Protein AF-A0AAW5MSB4-F1 (afdb_monomer_lite)

Structure (mmCIF, N/CA/C/O backbone):
data_AF-A0AAW5MSB4-F1
#
_entry.id   AF-A0AAW5MSB4-F1
#
loop_
_atom_site.group_PDB
_atom_site.id
_atom_site.type_symbol
_atom_site.label_atom_id
_atom_site.label_alt_id
_atom_site.label_comp_id
_atom_site.label_asym_id
_atom_site.label_entity_id
_atom_site.label_seq_id
_atom_site.pdbx_PDB_ins_code
_atom_site.Cartn_x
_atom_site.Cartn_y
_atom_site.Cartn_z
_atom_site.occupancy
_atom_site.B_iso_or_equiv
_atom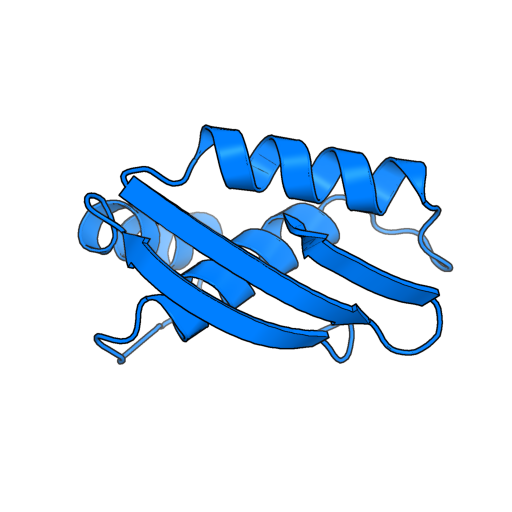_site.aut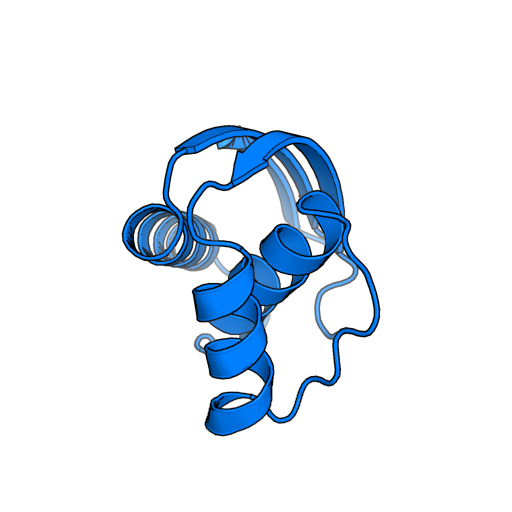h_seq_id
_atom_site.auth_comp_id
_atom_site.auth_asym_id
_atom_site.auth_atom_id
_atom_site.pdbx_PDB_model_num
ATOM 1 N N . SER A 1 1 ? 10.346 7.970 2.916 1.00 50.59 1 SER A N 1
ATOM 2 C CA . SER A 1 1 ? 9.476 7.305 1.927 1.00 50.59 1 SER A CA 1
ATOM 3 C C . SER A 1 1 ? 10.277 6.992 0.676 1.00 50.59 1 SER A C 1
ATOM 5 O O . SER A 1 1 ? 10.638 7.946 -0.001 1.00 50.59 1 SER A O 1
ATOM 7 N N . PRO A 1 2 ? 10.637 5.726 0.393 1.00 57.59 2 PRO A N 1
ATOM 8 C CA . PRO A 1 2 ? 11.732 5.455 -0.542 1.00 57.59 2 PRO A CA 1
ATOM 9 C C . PRO A 1 2 ? 11.361 5.384 -2.036 1.00 57.59 2 PRO A C 1
ATOM 11 O O . PRO A 1 2 ? 12.272 5.395 -2.847 1.00 57.59 2 PRO A O 1
ATOM 14 N N . TYR A 1 3 ? 10.086 5.419 -2.444 1.00 68.56 3 TYR A N 1
ATOM 15 C CA . TYR A 1 3 ? 9.725 5.285 -3.875 1.00 68.56 3 TYR A CA 1
ATOM 16 C C . TYR A 1 3 ? 8.998 6.490 -4.496 1.00 68.56 3 TYR A C 1
ATOM 18 O O . TYR A 1 3 ? 8.540 6.409 -5.632 1.00 68.56 3 TYR A O 1
ATOM 26 N N . GLY A 1 4 ? 8.851 7.607 -3.770 1.00 89.31 4 GLY A N 1
ATOM 27 C CA . GLY A 1 4 ? 8.120 8.771 -4.294 1.00 89.31 4 GLY A CA 1
ATOM 28 C C . GLY A 1 4 ? 6.677 8.435 -4.695 1.00 89.31 4 GLY A C 1
ATOM 29 O O . GLY A 1 4 ? 6.239 8.783 -5.786 1.00 89.31 4 GLY A O 1
ATOM 30 N N . ILE A 1 5 ? 5.963 7.702 -3.835 1.00 94.06 5 ILE A N 1
ATOM 31 C CA . ILE A 1 5 ? 4.609 7.213 -4.121 1.00 94.06 5 ILE A CA 1
ATOM 32 C C . ILE A 1 5 ? 3.596 8.299 -3.780 1.00 94.06 5 ILE A C 1
ATOM 34 O O . ILE A 1 5 ? 3.581 8.803 -2.656 1.00 94.06 5 ILE A O 1
ATOM 38 N N . THR A 1 6 ? 2.713 8.600 -4.725 1.00 94.81 6 THR A N 1
ATOM 39 C CA . THR A 1 6 ? 1.461 9.320 -4.462 1.00 94.81 6 THR A CA 1
ATOM 40 C C . THR A 1 6 ? 0.308 8.350 -4.652 1.00 94.81 6 THR A C 1
ATOM 42 O O . THR A 1 6 ? 0.300 7.620 -5.639 1.00 94.81 6 THR A O 1
ATOM 45 N N . LEU A 1 7 ? -0.643 8.322 -3.718 1.00 95.62 7 LEU A N 1
ATOM 46 C CA . LEU A 1 7 ? -1.743 7.360 -3.709 1.00 95.62 7 LEU A CA 1
ATOM 47 C C . LEU A 1 7 ? -3.071 8.074 -3.453 1.00 95.62 7 LEU A C 1
ATOM 49 O O . LEU A 1 7 ? -3.195 8.846 -2.503 1.00 95.62 7 LEU A O 1
ATOM 53 N N . ALA A 1 8 ? -4.057 7.783 -4.294 1.00 96.62 8 ALA A N 1
ATOM 54 C CA . ALA A 1 8 ? -5.457 8.102 -4.071 1.00 96.62 8 ALA A CA 1
ATOM 55 C C . ALA A 1 8 ? -6.198 6.813 -3.706 1.00 96.62 8 ALA A C 1
ATOM 57 O O . ALA A 1 8 ? -5.962 5.770 -4.313 1.00 96.62 8 ALA A O 1
ATOM 58 N N . HIS A 1 9 ? -7.085 6.895 -2.720 1.00 96.31 9 HIS A N 1
ATOM 59 C CA . HIS A 1 9 ? -7.858 5.770 -2.204 1.00 96.31 9 HIS A CA 1
ATOM 60 C C . HIS A 1 9 ? -9.309 6.204 -2.009 1.00 96.31 9 HIS A C 1
ATOM 62 O O . HIS A 1 9 ? -9.571 7.294 -1.496 1.00 96.31 9 HIS A O 1
ATOM 68 N N . ASN A 1 10 ? -10.236 5.341 -2.414 1.00 96.56 10 ASN A N 1
ATOM 69 C CA . ASN A 1 10 ? -11.655 5.455 -2.122 1.00 96.56 10 ASN A CA 1
ATOM 70 C C . ASN A 1 10 ? -12.144 4.151 -1.493 1.00 96.56 10 ASN A C 1
ATOM 72 O O . ASN A 1 10 ? -11.958 3.082 -2.072 1.00 96.56 10 ASN A O 1
ATOM 76 N N . GLY A 1 11 ? -12.777 4.248 -0.329 1.00 95.00 11 GLY A N 1
ATOM 77 C CA . GLY A 1 11 ? -13.220 3.096 0.441 1.00 95.00 11 GLY A CA 1
ATOM 78 C C . GLY A 1 11 ? -12.849 3.197 1.913 1.00 95.00 11 GLY A C 1
ATOM 79 O O . GLY A 1 11 ? -12.543 4.278 2.415 1.00 95.00 11 GLY A O 1
ATOM 80 N N . ASN A 1 12 ? -12.915 2.062 2.606 1.00 94.81 12 ASN A N 1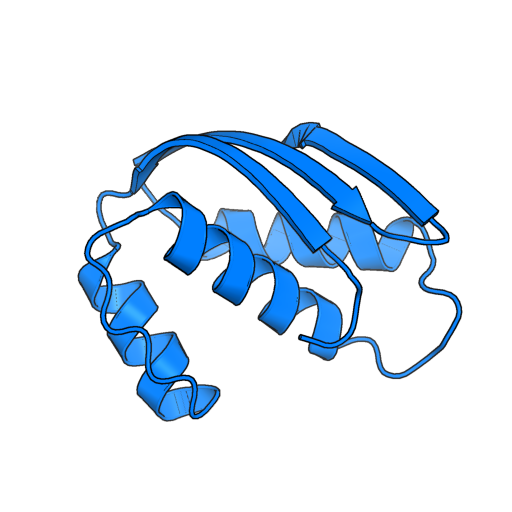
ATOM 81 C CA . ASN A 1 12 ? -12.621 1.953 4.028 1.00 94.81 12 ASN A CA 1
ATOM 82 C C . ASN A 1 12 ? -11.946 0.616 4.359 1.00 94.81 12 ASN A C 1
ATOM 84 O O . ASN A 1 12 ? -12.382 -0.448 3.904 1.00 94.81 12 ASN A O 1
ATOM 88 N N . LEU A 1 13 ? -10.955 0.665 5.246 1.00 95.69 13 LEU A N 1
ATOM 89 C CA . LEU A 1 13 ? -10.270 -0.498 5.797 1.00 95.69 13 LEU A CA 1
ATOM 90 C C . LEU A 1 13 ? -10.886 -0.903 7.140 1.00 95.69 13 LEU A C 1
ATOM 92 O O . LEU A 1 13 ? -10.878 -0.158 8.118 1.00 95.69 13 LEU A O 1
ATOM 96 N N . THR A 1 14 ? -11.400 -2.125 7.229 1.00 97.00 14 THR A N 1
ATOM 97 C CA . THR A 1 14 ? -12.043 -2.638 8.450 1.00 97.00 14 THR A CA 1
ATOM 98 C C . THR A 1 14 ? -11.041 -3.118 9.500 1.00 97.00 14 THR A C 1
ATOM 100 O O . THR A 1 14 ? -11.399 -3.263 10.665 1.00 97.00 14 THR A O 1
ATOM 103 N N . ASN A 1 15 ? -9.774 -3.324 9.124 1.00 96.56 15 ASN A N 1
ATOM 104 C CA . ASN A 1 15 ? -8.690 -3.735 10.021 1.00 96.56 15 ASN A CA 1
ATOM 105 C C . ASN A 1 15 ? -7.592 -2.666 10.202 1.00 96.56 15 ASN A C 1
ATOM 107 O O . ASN A 1 15 ? -6.465 -2.985 10.576 1.00 96.56 15 ASN A O 1
ATOM 111 N N . ALA A 1 16 ? -7.907 -1.382 9.999 1.00 93.56 16 ALA A N 1
ATOM 112 C CA . ALA A 1 16 ? -6.950 -0.271 10.086 1.00 93.56 16 ALA A CA 1
ATOM 113 C C . ALA A 1 16 ? -6.150 -0.216 11.409 1.00 93.56 16 ALA A C 1
ATOM 115 O O . ALA A 1 16 ? -4.975 0.152 11.428 1.00 93.56 16 ALA A O 1
ATOM 116 N N . HIS A 1 17 ? -6.765 -0.580 12.543 1.00 92.31 17 HIS A N 1
ATOM 117 C CA . HIS A 1 17 ? -6.074 -0.611 13.839 1.00 92.31 17 HIS A CA 1
ATOM 118 C C . HIS A 1 17 ? -4.994 -1.706 13.910 1.00 92.31 17 HIS A C 1
ATOM 120 O O . HIS A 1 17 ? -3.883 -1.435 14.363 1.00 92.31 17 HIS A O 1
ATOM 126 N N . GLU A 1 18 ? -5.293 -2.902 13.396 1.00 94.38 18 GLU A N 1
ATOM 127 C CA . GLU A 1 18 ? -4.340 -4.014 13.280 1.00 94.38 18 GLU A CA 1
ATOM 128 C C . GLU A 1 18 ? -3.156 -3.620 12.386 1.00 94.38 18 GLU A C 1
ATOM 130 O O . GLU A 1 18 ? -1.999 -3.780 12.771 1.00 94.38 18 GLU A O 1
ATOM 135 N N . LEU A 1 19 ? -3.443 -3.015 11.228 1.00 94.12 19 LEU A N 1
ATOM 136 C CA . LEU A 1 19 ? -2.427 -2.575 10.270 1.00 94.12 19 LEU A CA 1
ATOM 137 C C . LEU A 1 19 ? -1.496 -1.500 10.849 1.00 94.12 19 LEU A C 1
ATOM 139 O O . LEU A 1 19 ? -0.284 -1.570 10.650 1.00 94.12 19 LEU A O 1
ATOM 143 N N . ARG A 1 20 ? -2.029 -0.532 11.610 1.00 91.31 20 ARG A N 1
ATOM 144 C CA . ARG A 1 20 ? -1.206 0.469 12.315 1.00 91.31 20 ARG A CA 1
ATOM 145 C C . ARG A 1 20 ? -0.267 -0.175 13.323 1.00 91.31 20 ARG A C 1
ATOM 147 O O . ARG A 1 20 ? 0.913 0.168 13.352 1.00 91.31 20 ARG A O 1
ATOM 154 N N . LYS A 1 21 ? -0.775 -1.114 14.126 1.00 91.12 21 LYS A N 1
ATOM 155 C CA . LYS A 1 21 ? 0.041 -1.835 15.106 1.00 91.12 21 LYS A CA 1
ATOM 156 C C . LYS A 1 21 ? 1.166 -2.607 14.413 1.00 91.12 21 LYS A C 1
ATOM 158 O O . LYS A 1 21 ? 2.320 -2.465 14.803 1.00 91.12 21 LYS A O 1
ATOM 163 N N . LYS A 1 22 ? 0.851 -3.312 13.323 1.00 90.31 22 LYS A N 1
ATOM 164 C CA . LYS A 1 22 ? 1.835 -4.024 12.500 1.00 90.31 22 LYS A CA 1
ATOM 165 C C . LYS A 1 22 ? 2.927 -3.097 11.955 1.00 90.31 22 LYS A C 1
ATOM 167 O O . LYS A 1 22 ? 4.112 -3.392 12.082 1.00 90.31 22 LYS A O 1
ATOM 172 N N . LEU A 1 23 ? 2.546 -1.956 11.377 1.00 89.50 23 LEU A N 1
ATOM 173 C CA . LEU A 1 23 ? 3.495 -0.969 10.845 1.00 89.50 23 LEU A CA 1
ATOM 174 C C . LEU A 1 23 ? 4.399 -0.375 11.932 1.00 89.50 23 LEU A C 1
ATOM 176 O O . LEU A 1 23 ? 5.582 -0.129 11.686 1.00 89.50 23 LEU A O 1
ATOM 180 N N . PHE A 1 24 ? 3.865 -0.181 13.134 1.00 87.44 24 PHE A N 1
ATOM 181 C CA . PHE A 1 24 ? 4.647 0.273 14.274 1.00 87.44 24 PHE A CA 1
ATOM 182 C C . PHE A 1 24 ? 5.635 -0.803 14.756 1.00 87.44 24 PHE A C 1
ATOM 184 O O . PHE A 1 24 ? 6.829 -0.530 14.856 1.00 87.44 24 PHE A O 1
ATOM 191 N N . GLU A 1 25 ? 5.166 -2.026 14.999 1.00 88.00 25 GLU A N 1
ATOM 192 C CA . GLU A 1 25 ? 5.968 -3.099 15.602 1.00 88.00 25 GLU A CA 1
ATOM 193 C C . GLU A 1 25 ? 7.013 -3.675 14.636 1.00 88.00 25 GLU A C 1
ATOM 195 O O . GLU A 1 25 ? 8.182 -3.820 14.995 1.00 88.00 25 GLU A O 1
ATOM 200 N N . GLU A 1 26 ? 6.623 -3.968 13.395 1.00 84.94 26 GLU A N 1
ATOM 201 C CA . GLU A 1 26 ? 7.493 -4.652 12.431 1.00 84.94 26 GLU A CA 1
ATOM 202 C C . GLU A 1 26 ? 8.338 -3.683 11.606 1.00 84.94 26 GLU A C 1
ATOM 204 O O . GLU A 1 26 ? 9.457 -4.005 11.201 1.00 84.94 26 GLU A O 1
ATOM 209 N N . LYS A 1 27 ? 7.800 -2.493 11.319 1.00 81.56 27 LYS A N 1
ATOM 210 C CA . LYS A 1 27 ? 8.407 -1.539 10.377 1.00 81.56 27 LYS A CA 1
ATOM 211 C C . LYS A 1 27 ? 8.856 -0.241 11.042 1.00 81.56 27 LYS A C 1
ATOM 213 O O . LYS A 1 27 ? 9.433 0.605 10.361 1.00 81.56 27 LYS A O 1
ATOM 218 N N . ARG A 1 28 ? 8.635 -0.086 12.357 1.00 82.56 28 ARG A N 1
ATOM 219 C CA . ARG A 1 28 ? 8.990 1.107 13.151 1.00 82.56 28 ARG A CA 1
ATOM 220 C C . ARG A 1 28 ? 8.433 2.407 12.560 1.00 82.56 28 ARG A C 1
ATOM 222 O O . ARG A 1 28 ? 9.033 3.470 12.706 1.00 82.56 28 ARG A O 1
ATOM 229 N N . ARG A 1 29 ? 7.286 2.330 11.875 1.00 81.69 29 ARG A N 1
ATOM 230 C CA . ARG A 1 29 ? 6.596 3.488 11.298 1.00 81.69 29 ARG A CA 1
ATOM 231 C C . ARG A 1 29 ? 5.498 3.943 12.256 1.00 81.69 29 ARG A C 1
ATOM 233 O O . ARG A 1 29 ? 4.478 3.276 12.397 1.00 81.69 29 ARG A O 1
ATOM 240 N N . HIS A 1 30 ? 5.709 5.083 12.911 1.00 78.25 30 HIS A N 1
ATOM 241 C CA . HIS A 1 30 ? 4.665 5.745 13.692 1.00 78.25 30 HIS A CA 1
ATOM 242 C C . HIS A 1 30 ? 3.697 6.467 12.757 1.00 78.25 30 HIS A C 1
ATOM 244 O O . HIS A 1 30 ? 4.056 7.467 12.140 1.00 78.25 30 HIS A O 1
ATOM 250 N N . ILE A 1 31 ? 2.470 5.961 12.675 1.00 81.75 31 ILE A N 1
ATOM 251 C CA . ILE A 1 31 ? 1.386 6.565 11.902 1.00 81.75 31 ILE A CA 1
ATOM 252 C C . ILE A 1 31 ? 0.375 7.129 12.892 1.00 81.75 31 ILE A C 1
ATOM 254 O O . ILE A 1 31 ? -0.356 6.381 13.538 1.00 81.75 31 ILE A O 1
ATOM 258 N N . ASN A 1 32 ? 0.347 8.455 13.010 1.00 73.50 32 ASN A N 1
ATOM 259 C CA . ASN A 1 32 ? -0.489 9.173 13.978 1.00 73.50 32 ASN A CA 1
ATOM 260 C C . ASN A 1 32 ? -1.831 9.634 13.384 1.00 73.50 32 ASN A C 1
ATOM 262 O O . ASN A 1 32 ? -2.519 10.462 13.975 1.00 73.50 32 ASN A O 1
ATOM 266 N N . THR A 1 33 ? -2.204 9.110 12.215 1.00 78.06 33 THR A N 1
ATOM 267 C CA . THR A 1 33 ? -3.453 9.448 11.531 1.00 78.06 33 THR A CA 1
ATOM 268 C C . THR A 1 33 ? -4.534 8.384 11.713 1.00 78.06 33 THR A C 1
ATOM 270 O O . THR A 1 33 ? -4.271 7.187 11.903 1.00 78.06 33 THR A O 1
ATOM 273 N N . THR A 1 34 ? -5.783 8.817 11.567 1.00 79.44 34 THR A N 1
ATOM 274 C CA . THR A 1 34 ? -6.941 7.937 11.391 1.00 79.44 34 THR A CA 1
ATOM 275 C C . THR A 1 34 ? -7.226 7.611 9.923 1.00 79.44 34 THR A C 1
ATOM 277 O O . THR A 1 34 ? -8.087 6.779 9.669 1.00 79.44 34 THR A O 1
ATOM 280 N N . SER A 1 35 ? -6.496 8.212 8.974 1.00 87.25 35 SER A N 1
ATOM 281 C CA . SER A 1 35 ? -6.697 8.034 7.531 1.00 87.25 35 SER A CA 1
ATOM 282 C C . SER A 1 35 ? -6.298 6.643 7.035 1.00 87.25 35 SER A C 1
ATOM 284 O O . SER A 1 35 ? -5.138 6.236 7.143 1.00 87.25 35 SER A O 1
ATOM 286 N N . ASP A 1 36 ? -7.246 5.955 6.401 1.00 90.44 36 ASP A N 1
ATOM 287 C CA . ASP A 1 36 ? -7.010 4.682 5.716 1.00 90.44 36 ASP A CA 1
ATOM 288 C C . ASP A 1 36 ? -6.040 4.823 4.540 1.00 90.44 36 ASP A C 1
ATOM 290 O O . ASP A 1 36 ? -5.215 3.940 4.311 1.00 90.44 36 ASP A O 1
ATOM 294 N N . SER A 1 37 ? -6.070 5.958 3.838 1.00 92.69 37 SER A N 1
ATOM 295 C CA . SER A 1 37 ? -5.193 6.215 2.693 1.00 92.69 37 SER A CA 1
ATOM 296 C C . SER A 1 37 ? -3.716 6.241 3.097 1.00 92.69 37 SER A C 1
ATOM 298 O O . SER A 1 37 ? -2.865 5.721 2.378 1.00 92.69 37 SER A O 1
ATOM 300 N N . GLU A 1 38 ? -3.390 6.808 4.264 1.00 91.75 38 GLU A N 1
ATOM 301 C CA . GLU A 1 38 ? -2.007 6.841 4.756 1.00 91.75 38 GLU A CA 1
ATOM 302 C C . GLU A 1 38 ? -1.540 5.460 5.225 1.00 91.75 38 GLU A C 1
ATOM 304 O O . GLU A 1 38 ? -0.398 5.071 4.966 1.00 91.75 38 GLU A O 1
ATOM 309 N N . ILE A 1 39 ? -2.415 4.701 5.892 1.00 93.06 39 ILE A N 1
ATOM 310 C CA . ILE A 1 39 ? -2.118 3.320 6.292 1.00 93.06 39 ILE A CA 1
ATOM 311 C C . ILE A 1 39 ? -1.833 2.488 5.053 1.00 93.06 39 ILE A C 1
ATOM 313 O O . ILE A 1 39 ? -0.811 1.807 4.995 1.00 93.06 39 ILE A O 1
ATOM 317 N N . LEU A 1 40 ? -2.700 2.583 4.047 1.00 94.56 40 LEU A N 1
ATOM 318 C CA . LEU A 1 40 ? -2.570 1.822 2.820 1.00 94.56 40 LEU A CA 1
ATOM 319 C C . LEU A 1 40 ? -1.296 2.176 2.053 1.00 94.56 40 LEU A C 1
ATOM 321 O O . LEU A 1 40 ? -0.563 1.276 1.646 1.00 94.56 40 LEU A O 1
ATOM 325 N N . LEU A 1 41 ? -0.980 3.470 1.935 1.00 94.69 41 LEU A N 1
ATOM 326 C CA . LEU A 1 41 ? 0.281 3.935 1.356 1.00 94.69 41 LEU A CA 1
ATOM 327 C C . LEU A 1 41 ? 1.480 3.318 2.079 1.00 94.69 41 LEU A C 1
ATOM 329 O O . LEU A 1 41 ? 2.435 2.886 1.436 1.00 94.69 41 LEU A O 1
ATOM 333 N N . ASN A 1 42 ? 1.445 3.260 3.410 1.00 93.50 42 ASN A N 1
ATOM 334 C CA . ASN A 1 42 ? 2.551 2.722 4.191 1.00 93.50 42 ASN A CA 1
ATOM 335 C C . ASN A 1 42 ? 2.669 1.198 4.116 1.00 93.50 42 ASN A C 1
ATOM 337 O O . ASN A 1 42 ? 3.797 0.709 4.065 1.00 93.50 42 ASN A O 1
ATOM 341 N N . ILE A 1 43 ? 1.554 0.460 4.081 1.00 94.50 43 ILE A N 1
ATOM 342 C CA . ILE A 1 43 ? 1.575 -0.987 3.826 1.00 94.50 43 ILE A CA 1
ATOM 343 C C . ILE A 1 43 ? 2.167 -1.245 2.442 1.00 94.50 43 ILE A C 1
ATOM 345 O O . ILE A 1 43 ? 3.157 -1.963 2.340 1.00 94.50 43 ILE A O 1
ATOM 349 N N . PHE A 1 44 ? 1.647 -0.593 1.399 1.00 95.62 44 PHE A N 1
ATOM 350 C CA . PHE A 1 44 ? 2.135 -0.790 0.036 1.00 95.62 44 PHE A CA 1
ATOM 351 C C . PHE A 1 44 ? 3.622 -0.438 -0.106 1.00 95.62 44 PHE A C 1
ATOM 353 O O . PHE A 1 44 ? 4.403 -1.224 -0.640 1.00 95.62 44 PHE A O 1
ATOM 360 N N . ALA A 1 45 ? 4.053 0.696 0.456 1.00 93.94 45 ALA A N 1
ATOM 361 C CA . ALA A 1 45 ? 5.464 1.074 0.482 1.00 93.94 45 ALA A CA 1
ATOM 362 C C . ALA A 1 45 ? 6.333 0.057 1.243 1.00 93.94 45 ALA A C 1
ATOM 364 O O . ALA A 1 45 ? 7.453 -0.217 0.828 1.00 93.94 45 ALA A O 1
ATOM 365 N N . SER A 1 46 ? 5.830 -0.502 2.346 1.00 92.56 46 SER A N 1
ATOM 366 C CA . SER A 1 46 ? 6.528 -1.536 3.118 1.00 92.56 46 SER A CA 1
ATOM 367 C C . SER A 1 46 ? 6.666 -2.851 2.346 1.00 92.56 46 SER A C 1
ATOM 369 O O . SER A 1 46 ? 7.666 -3.547 2.513 1.00 92.56 46 SER A O 1
ATOM 371 N N . GLU A 1 47 ? 5.679 -3.214 1.528 1.00 94.69 47 GLU A N 1
ATOM 372 C CA . GLU A 1 47 ? 5.769 -4.407 0.683 1.00 94.69 47 GLU A CA 1
ATOM 373 C C . GLU A 1 47 ? 6.745 -4.206 -0.482 1.00 94.69 47 GLU A C 1
ATOM 375 O O . GLU A 1 47 ? 7.480 -5.132 -0.823 1.00 94.69 47 GLU A O 1
ATOM 380 N N . LEU A 1 48 ? 6.829 -2.989 -1.033 1.00 94.19 48 LEU A N 1
ATOM 381 C CA . LEU A 1 48 ? 7.855 -2.630 -2.017 1.00 94.19 48 LEU A CA 1
ATOM 382 C C . LEU A 1 48 ? 9.276 -2.675 -1.428 1.00 94.19 48 LEU A C 1
ATOM 384 O O . LEU A 1 48 ? 10.180 -3.164 -2.098 1.00 94.19 48 LEU A O 1
ATOM 388 N N . ASP A 1 49 ? 9.466 -2.267 -0.165 1.00 91.50 49 ASP A N 1
ATOM 389 C CA . ASP A 1 49 ? 10.772 -2.282 0.530 1.00 91.50 49 ASP A CA 1
ATOM 390 C C . ASP A 1 49 ? 11.411 -3.691 0.616 1.00 91.50 49 ASP A C 1
ATOM 392 O O . ASP A 1 49 ? 12.609 -3.826 0.894 1.00 91.50 49 ASP A O 1
ATOM 396 N N . ASN A 1 50 ? 10.640 -4.759 0.380 1.00 92.38 50 ASN A N 1
ATOM 397 C CA . ASN A 1 50 ? 11.164 -6.124 0.315 1.00 92.38 50 ASN A CA 1
ATOM 398 C C . ASN A 1 50 ? 12.020 -6.370 -0.949 1.00 92.38 50 ASN A C 1
ATOM 400 O O . ASN A 1 50 ? 12.834 -7.296 -0.963 1.00 92.38 50 ASN A O 1
ATOM 404 N N . PHE A 1 51 ? 11.898 -5.529 -1.981 1.00 93.44 51 PHE A N 1
ATOM 405 C CA . PHE A 1 51 ? 12.658 -5.608 -3.229 1.00 93.44 51 PHE A CA 1
ATOM 406 C C . PHE A 1 51 ? 13.785 -4.567 -3.230 1.00 93.44 51 PHE A C 1
ATOM 408 O O . PHE A 1 51 ? 13.607 -3.405 -3.584 1.00 93.44 51 PHE A O 1
ATOM 415 N N . ARG A 1 52 ? 14.982 -4.992 -2.807 1.00 85.44 52 ARG A N 1
ATOM 416 C CA . ARG A 1 52 ? 16.133 -4.099 -2.557 1.00 85.44 52 ARG A CA 1
ATOM 417 C C . ARG A 1 52 ? 16.937 -3.687 -3.796 1.00 85.44 52 ARG A C 1
ATOM 419 O O . ARG A 1 52 ? 18.009 -3.105 -3.647 1.00 85.44 52 ARG A O 1
ATOM 426 N N . HIS A 1 53 ? 16.471 -4.022 -4.994 1.00 84.00 53 HIS A N 1
ATOM 427 C CA . HIS A 1 53 ? 17.143 -3.670 -6.241 1.00 84.00 53 HIS A CA 1
ATOM 428 C C . HIS A 1 53 ? 16.432 -2.501 -6.928 1.00 84.00 53 HIS A C 1
ATOM 430 O O . HIS A 1 53 ? 15.262 -2.226 -6.668 1.00 84.00 53 HIS A O 1
ATOM 436 N N . TYR A 1 54 ? 17.174 -1.795 -7.777 1.00 82.94 54 TYR A N 1
ATOM 437 C CA . TYR A 1 54 ? 16.663 -0.697 -8.586 1.00 82.94 54 TYR A CA 1
ATOM 438 C C . TYR A 1 54 ? 17.145 -0.866 -10.037 1.00 82.94 54 TYR A C 1
ATOM 440 O O . TYR A 1 54 ? 18.325 -1.185 -10.224 1.00 82.94 54 TYR A O 1
ATOM 448 N N . PRO A 1 55 ? 16.299 -0.601 -11.051 1.00 88.38 55 PRO A N 1
ATOM 449 C CA . PRO A 1 55 ? 14.882 -0.225 -10.939 1.00 88.38 55 PRO A CA 1
ATOM 450 C C . PRO A 1 55 ? 14.009 -1.383 -10.427 1.00 88.38 55 PRO A C 1
ATOM 452 O O . PRO A 1 55 ? 14.439 -2.532 -10.470 1.00 88.38 55 PRO A O 1
ATOM 455 N N . LEU A 1 56 ? 12.808 -1.076 -9.922 1.00 91.38 56 LEU A N 1
ATOM 456 C CA . LEU A 1 56 ? 11.814 -2.116 -9.653 1.00 91.38 56 LEU A CA 1
ATOM 457 C C . LEU A 1 56 ? 11.276 -2.634 -10.984 1.00 91.38 56 LEU A C 1
ATOM 459 O O . LEU A 1 56 ? 10.955 -1.860 -11.888 1.00 91.38 56 LEU A O 1
ATOM 463 N N . GLU A 1 57 ? 11.110 -3.942 -11.077 1.00 94.50 57 GLU A N 1
ATOM 464 C CA . GLU A 1 57 ? 10.412 -4.567 -12.190 1.00 94.50 57 GLU A CA 1
ATOM 465 C C . GLU A 1 57 ? 8.899 -4.558 -11.939 1.00 94.50 57 GLU A C 1
ATOM 467 O O . GLU A 1 57 ? 8.429 -4.523 -10.794 1.00 94.50 57 GLU A O 1
ATOM 472 N N . ALA A 1 58 ? 8.111 -4.628 -13.015 1.00 95.38 58 ALA A N 1
ATOM 473 C CA . ALA A 1 58 ? 6.653 -4.681 -12.920 1.00 95.38 58 ALA A CA 1
ATOM 474 C C . ALA A 1 58 ? 6.183 -5.832 -12.011 1.00 95.38 58 ALA A 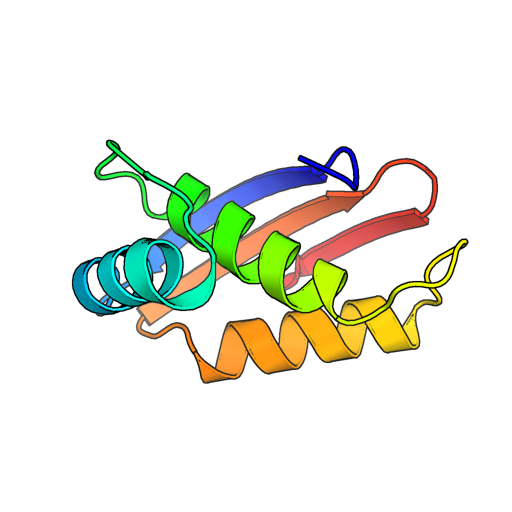C 1
ATOM 476 O O . ALA A 1 58 ? 5.302 -5.638 -11.173 1.00 95.38 58 ALA A O 1
ATOM 477 N N . ASP A 1 59 ? 6.838 -6.992 -12.096 1.00 97.06 59 ASP A N 1
ATOM 478 C CA . ASP A 1 59 ? 6.538 -8.164 -11.271 1.00 97.06 59 ASP A CA 1
ATOM 479 C C . ASP A 1 59 ? 6.750 -7.905 -9.774 1.00 97.06 59 ASP A C 1
ATOM 481 O O . ASP A 1 59 ? 5.989 -8.408 -8.946 1.00 97.06 59 ASP A O 1
ATOM 485 N N . ASN A 1 60 ? 7.725 -7.070 -9.396 1.00 96.19 60 ASN A N 1
ATOM 486 C CA . ASN A 1 60 ? 7.916 -6.682 -7.996 1.00 96.19 60 ASN A CA 1
ATOM 487 C C . ASN A 1 60 ? 6.752 -5.817 -7.502 1.00 96.19 60 ASN A C 1
ATOM 489 O O . ASN A 1 60 ? 6.253 -6.012 -6.393 1.00 96.19 60 ASN A O 1
ATOM 493 N N . ILE A 1 61 ? 6.292 -4.885 -8.340 1.00 96.62 61 ILE A N 1
ATOM 494 C CA . ILE A 1 61 ? 5.172 -3.998 -8.018 1.00 96.62 61 ILE A CA 1
ATOM 495 C C . ILE A 1 61 ? 3.883 -4.813 -7.872 1.00 96.62 61 ILE A C 1
ATOM 497 O O . ILE A 1 61 ? 3.175 -4.669 -6.874 1.00 96.62 61 ILE A O 1
ATOM 501 N N . PHE A 1 62 ? 3.604 -5.726 -8.806 1.00 97.94 62 PHE A N 1
ATOM 502 C CA . PHE A 1 62 ? 2.441 -6.611 -8.717 1.00 97.94 62 PHE A CA 1
ATOM 503 C C . PHE A 1 62 ? 2.516 -7.556 -7.515 1.00 97.94 62 PHE A C 1
ATOM 505 O O . PHE A 1 62 ? 1.508 -7.769 -6.839 1.00 97.94 62 PHE A O 1
ATOM 512 N N . ALA A 1 63 ? 3.701 -8.074 -7.184 1.00 98.25 63 ALA A N 1
ATOM 513 C CA . ALA A 1 63 ? 3.891 -8.880 -5.984 1.00 98.25 63 ALA A CA 1
ATOM 514 C C . ALA A 1 63 ? 3.623 -8.077 -4.697 1.00 98.25 63 ALA A C 1
ATOM 516 O O . ALA A 1 63 ? 2.970 -8.594 -3.784 1.00 98.25 63 ALA A O 1
ATOM 517 N N . ALA A 1 64 ? 4.061 -6.815 -4.633 1.00 97.25 64 ALA A N 1
ATOM 518 C CA . ALA A 1 64 ? 3.792 -5.921 -3.508 1.00 97.25 64 ALA A CA 1
ATOM 519 C C . ALA A 1 64 ? 2.300 -5.564 -3.380 1.00 97.25 64 ALA A C 1
ATOM 521 O O . ALA A 1 64 ? 1.764 -5.560 -2.269 1.00 97.25 64 ALA A O 1
ATOM 522 N N . ILE A 1 65 ? 1.602 -5.333 -4.499 1.00 97.94 65 ILE A N 1
ATOM 523 C CA . ILE A 1 65 ? 0.138 -5.161 -4.524 1.00 97.94 65 ILE A CA 1
ATOM 524 C C . ILE A 1 65 ? -0.546 -6.424 -3.991 1.00 97.94 65 ILE A C 1
ATOM 526 O O . ILE A 1 65 ? -1.378 -6.351 -3.090 1.00 97.94 65 ILE A O 1
ATOM 530 N N . ALA A 1 66 ? -0.159 -7.603 -4.482 1.00 98.44 66 ALA A N 1
ATOM 531 C CA . ALA A 1 66 ? -0.743 -8.863 -4.035 1.00 98.44 66 ALA A CA 1
ATOM 532 C C . ALA A 1 66 ? -0.513 -9.108 -2.533 1.00 98.44 66 ALA A C 1
ATOM 534 O O . ALA A 1 66 ? -1.406 -9.600 -1.844 1.00 98.44 66 ALA A O 1
ATOM 535 N N . ALA A 1 67 ? 0.663 -8.759 -2.005 1.00 98.19 67 ALA A N 1
ATOM 536 C CA . ALA A 1 67 ? 0.948 -8.822 -0.573 1.00 98.19 67 ALA A CA 1
ATOM 537 C C . ALA A 1 67 ? 0.106 -7.826 0.232 1.00 98.19 67 ALA A C 1
ATOM 539 O O . ALA A 1 67 ? -0.485 -8.209 1.241 1.00 98.19 67 ALA A O 1
ATOM 540 N N . THR A 1 68 ? -0.030 -6.595 -0.260 1.00 97.25 68 THR A N 1
ATOM 541 C CA . THR A 1 68 ? -0.894 -5.564 0.327 1.00 97.25 68 THR A CA 1
ATOM 542 C C . THR A 1 68 ? -2.340 -6.057 0.423 1.00 97.25 68 THR A C 1
ATOM 544 O O . THR A 1 68 ? -2.912 -6.059 1.512 1.00 97.25 68 THR A O 1
ATOM 547 N N . ASN A 1 69 ? -2.888 -6.596 -0.670 1.00 97.88 69 ASN A N 1
ATOM 548 C CA . ASN A 1 69 ? -4.263 -7.100 -0.749 1.00 97.88 69 ASN A CA 1
ATOM 549 C C . ASN A 1 69 ? -4.527 -8.302 0.171 1.00 97.88 69 ASN A C 1
ATOM 551 O O . ASN A 1 69 ? -5.661 -8.510 0.594 1.00 97.88 69 ASN A O 1
ATOM 555 N N . ARG A 1 70 ? -3.497 -9.088 0.517 1.00 97.81 70 ARG A N 1
ATOM 556 C CA . ARG A 1 70 ? -3.610 -10.167 1.516 1.00 97.81 70 ARG A CA 1
ATOM 557 C C . ARG A 1 70 ? -3.687 -9.649 2.954 1.00 97.81 70 ARG A C 1
ATOM 559 O O . ARG A 1 70 ? -4.213 -10.350 3.816 1.00 97.81 70 ARG A O 1
ATOM 566 N N . LEU A 1 71 ? -3.129 -8.470 3.230 1.00 96.38 71 LEU A N 1
ATOM 567 C CA . LEU A 1 71 ? -3.070 -7.889 4.575 1.00 96.38 71 LEU A CA 1
ATOM 568 C C . LEU A 1 71 ? -4.291 -7.024 4.891 1.00 96.38 71 LEU A C 1
ATOM 570 O O . LEU A 1 71 ? -4.784 -7.033 6.021 1.00 96.38 71 LEU A O 1
ATOM 574 N N . ILE A 1 72 ? -4.765 -6.257 3.915 1.00 96.56 72 ILE A N 1
ATOM 575 C CA . ILE A 1 72 ? -5.857 -5.306 4.117 1.00 96.56 72 ILE A CA 1
ATOM 576 C C . ILE A 1 72 ? -7.223 -5.980 3.984 1.00 96.56 72 ILE A C 1
ATOM 578 O O . ILE A 1 72 ? -7.402 -6.936 3.232 1.00 96.56 72 ILE A O 1
ATOM 582 N N . ARG A 1 73 ? -8.207 -5.476 4.729 1.00 97.88 73 ARG A N 1
ATOM 583 C CA . ARG A 1 73 ? -9.595 -5.948 4.690 1.00 97.88 73 ARG A CA 1
ATOM 584 C C . ARG A 1 73 ? -10.534 -4.760 4.575 1.00 97.88 73 ARG A C 1
ATOM 586 O O . ARG A 1 73 ? -10.301 -3.735 5.207 1.00 97.88 73 ARG A O 1
ATOM 593 N N . GLY A 1 74 ? -11.610 -4.919 3.813 1.00 95.81 74 GLY A N 1
ATOM 594 C CA . GLY A 1 74 ? -12.612 -3.879 3.597 1.00 95.81 74 GLY A CA 1
ATOM 595 C C . GLY A 1 74 ? -12.994 -3.758 2.129 1.00 95.81 74 GLY A C 1
ATOM 596 O O . GLY A 1 74 ? -1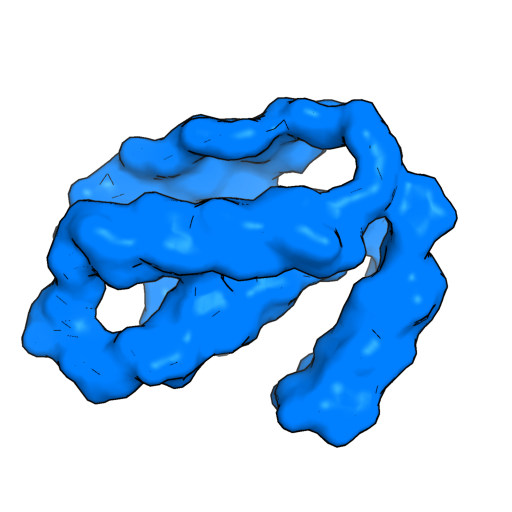2.775 -4.684 1.350 1.00 95.81 74 GLY A O 1
ATOM 597 N N . ALA A 1 75 ? -13.563 -2.612 1.773 1.00 96.56 75 ALA A N 1
ATOM 598 C CA . ALA A 1 75 ? -13.871 -2.248 0.397 1.00 96.56 75 ALA A CA 1
ATOM 599 C C . ALA A 1 75 ? -13.013 -1.040 0.037 1.00 96.56 75 ALA A C 1
ATOM 601 O O . ALA A 1 75 ? -13.097 -0.023 0.720 1.00 96.56 75 ALA A O 1
ATOM 602 N N . TYR A 1 76 ? -12.181 -1.164 -0.990 1.00 96.25 76 TYR A N 1
ATOM 603 C CA . TYR A 1 76 ? -11.233 -0.134 -1.396 1.00 96.25 76 TYR A CA 1
ATOM 604 C C . TYR A 1 76 ? -11.031 -0.157 -2.911 1.00 96.25 76 TYR A C 1
ATOM 606 O O . TYR A 1 76 ? -11.225 -1.182 -3.561 1.00 96.25 76 TYR A O 1
ATOM 614 N N . ALA A 1 77 ? -10.636 0.990 -3.449 1.00 97.12 77 ALA A N 1
ATOM 615 C CA . ALA A 1 77 ? -10.115 1.160 -4.794 1.00 97.12 77 ALA A CA 1
ATOM 616 C C . ALA A 1 77 ? -9.017 2.220 -4.746 1.00 97.12 77 ALA A C 1
ATOM 618 O O . ALA A 1 77 ? -9.216 3.299 -4.173 1.00 97.12 77 ALA A O 1
ATOM 619 N N . CYS A 1 78 ? -7.862 1.914 -5.325 1.00 96.62 78 CYS A N 1
ATOM 620 C CA . CYS A 1 78 ? -6.675 2.750 -5.239 1.00 96.62 78 CYS A CA 1
ATOM 621 C C . CYS A 1 78 ? -6.039 2.981 -6.597 1.00 96.62 78 CYS A C 1
ATOM 623 O O . CYS A 1 78 ? -6.012 2.100 -7.450 1.00 96.62 78 CYS A O 1
ATOM 625 N N . VAL A 1 79 ? -5.460 4.167 -6.759 1.00 97.94 79 VAL A N 1
ATOM 626 C CA . VAL A 1 79 ? -4.537 4.481 -7.851 1.00 97.94 79 VAL A CA 1
ATOM 627 C C . VAL A 1 79 ? -3.276 5.064 -7.237 1.00 97.94 79 VAL A C 1
ATOM 629 O O . VAL A 1 79 ? -3.352 5.965 -6.401 1.00 97.94 79 VAL A O 1
ATOM 632 N N . ALA A 1 80 ? -2.118 4.561 -7.650 1.00 97.06 80 ALA A N 1
ATOM 633 C CA . ALA A 1 80 ? -0.826 5.045 -7.193 1.00 97.06 80 ALA A CA 1
ATOM 634 C C . ALA A 1 80 ? 0.081 5.405 -8.371 1.00 97.06 80 ALA A C 1
ATOM 636 O O . ALA A 1 80 ? 0.157 4.669 -9.352 1.00 97.06 80 ALA A O 1
ATOM 637 N N . MET A 1 81 ? 0.793 6.524 -8.249 1.00 96.94 81 MET A N 1
ATOM 638 C CA . MET A 1 81 ? 1.901 6.903 -9.123 1.00 96.94 81 MET A CA 1
ATOM 639 C C . MET A 1 81 ? 3.214 6.611 -8.401 1.00 96.94 81 MET A C 1
ATOM 641 O O . MET A 1 81 ? 3.401 7.050 -7.264 1.00 96.94 81 MET A O 1
ATOM 645 N N . ILE A 1 82 ? 4.123 5.909 -9.074 1.00 95.19 82 ILE A N 1
ATOM 646 C CA . ILE A 1 82 ? 5.468 5.594 -8.594 1.00 95.19 82 ILE A CA 1
ATOM 647 C C . ILE A 1 82 ? 6.468 6.282 -9.524 1.00 95.19 82 ILE A C 1
ATOM 649 O O . ILE A 1 82 ? 6.521 5.988 -10.724 1.00 95.19 82 ILE A O 1
ATOM 653 N N . ILE A 1 83 ? 7.266 7.207 -8.980 1.00 92.38 83 ILE A N 1
ATOM 654 C CA . ILE A 1 83 ? 8.259 7.958 -9.761 1.00 92.38 83 ILE A CA 1
ATOM 655 C C . ILE A 1 83 ? 9.213 6.981 -10.463 1.00 92.38 83 ILE A C 1
ATOM 657 O O . ILE A 1 83 ? 9.706 6.027 -9.861 1.00 92.38 83 ILE A O 1
ATOM 661 N N . GLY A 1 84 ? 9.453 7.212 -11.755 1.00 91.94 84 GLY A N 1
ATOM 662 C CA . GLY A 1 84 ? 10.352 6.395 -12.576 1.00 91.94 84 GLY A CA 1
ATOM 663 C C . GLY A 1 84 ? 9.779 5.059 -13.061 1.00 91.94 84 GLY A C 1
ATOM 664 O O . GLY A 1 84 ? 10.475 4.370 -13.796 1.00 91.94 84 GLY A O 1
ATOM 665 N N . HIS A 1 85 ? 8.538 4.706 -12.697 1.00 93.38 85 HIS A N 1
ATOM 666 C CA . HIS A 1 85 ? 7.927 3.420 -13.067 1.00 93.38 85 HIS A CA 1
ATOM 667 C C . HIS A 1 85 ? 6.566 3.591 -13.755 1.00 93.38 85 HIS A C 1
ATOM 669 O O . HIS A 1 85 ? 6.330 2.988 -14.798 1.00 93.38 85 HIS A O 1
ATOM 675 N N . GLY A 1 86 ? 5.683 4.441 -13.218 1.00 94.81 86 GLY A N 1
ATOM 676 C CA . GLY A 1 86 ? 4.368 4.716 -13.807 1.00 94.81 86 GLY A CA 1
ATOM 677 C C . GLY A 1 86 ? 3.217 4.594 -12.812 1.00 94.81 86 GLY A C 1
ATOM 678 O O . GLY A 1 86 ? 3.404 4.765 -11.606 1.00 94.81 86 GLY A O 1
ATOM 679 N N . MET A 1 87 ? 2.015 4.330 -13.331 1.00 97.00 87 MET A N 1
ATOM 680 C CA . MET A 1 87 ? 0.789 4.219 -12.537 1.00 97.00 87 MET A CA 1
ATOM 681 C C . MET A 1 87 ? 0.335 2.773 -12.372 1.00 97.00 87 MET A C 1
ATOM 683 O O . MET A 1 87 ? 0.424 1.977 -13.304 1.00 97.00 87 MET A O 1
ATOM 687 N N . VAL A 1 88 ? -0.232 2.476 -11.206 1.00 97.25 88 VAL A N 1
A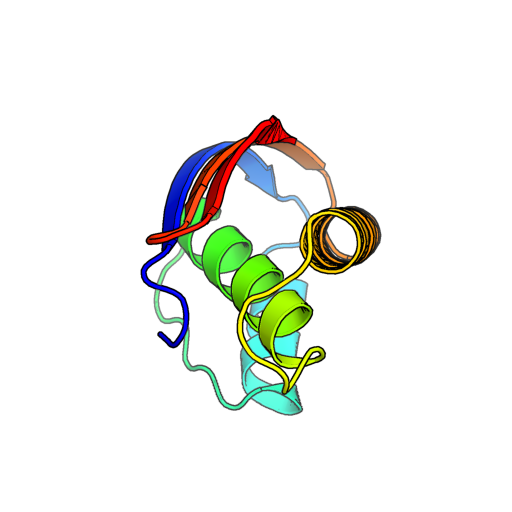TOM 688 C CA . VAL A 1 88 ? -0.904 1.211 -10.898 1.00 97.25 88 VAL A CA 1
ATOM 689 C C . VAL A 1 88 ? -2.253 1.468 -10.241 1.00 97.25 88 VAL A C 1
ATOM 691 O O . VAL A 1 88 ? -2.451 2.507 -9.609 1.00 97.25 88 VAL A O 1
ATOM 694 N N . ALA A 1 89 ? -3.168 0.512 -10.375 1.00 97.25 89 ALA A N 1
ATOM 695 C CA . ALA A 1 89 ? -4.464 0.530 -9.712 1.00 97.25 89 ALA A CA 1
ATOM 696 C C . ALA A 1 89 ? -4.777 -0.848 -9.126 1.00 97.25 89 ALA A C 1
ATOM 698 O O . ALA A 1 89 ? -4.404 -1.860 -9.728 1.00 97.25 89 ALA A O 1
ATOM 699 N N . PHE A 1 90 ? -5.416 -0.874 -7.957 1.00 95.88 90 PHE A N 1
ATOM 700 C CA . PHE A 1 90 ? -5.772 -2.096 -7.233 1.00 95.88 90 PHE A CA 1
ATOM 701 C C . PHE A 1 90 ? -6.873 -1.870 -6.197 1.00 95.88 90 PHE A C 1
ATOM 703 O O . PHE A 1 90 ? -7.135 -0.696 -5.837 1.00 95.88 90 PHE A O 1
#

Radius of gyration: 12.3 Å; chains: 1; bounding box: 31×20×29 Å

Secondary structure (DSSP, 8-state):
-TT-EEEEEEEEETTHHHHHHHHHHHH--------HHHHHHHHHHHHHTT--SSSPPHHHHHHHHHHHHHH--EEEEEEEEETTTEEEE-

InterPro domains:
  IPR017932 Glutamine amidotransferase type 2 domain [PS51278] (1-90)
  IPR029055 Nucleophile aminohydrolases, N-terminal [G3DSA:3.60.20.10] (1-90)
  IPR029055 Nucleophile aminohydrolases, N-terminal [SSF56235] (3-89)

Organism: NCBI:txid1499973

pLDDT: mean 91.63, std 8.21, range [50.59, 98.44]

Sequence (90 aa):
SPYGITLAHNGNLTNAHELRKKLFEEKRRHINTTSDSEILLNIFASELDNFRHYPLEADNIFAAIAATNRLIRGAYACVAMIIGHGMVAF

Foldseek 3Di:
DPFPKDKDKDWDWPCLVVLQVCCCPVVVDHDPDPDPRVSLVSQLVVQLVVDVDPPDDPVSSVSSVVSSVVPTDTDMKMWMATPPPGIDID